Protein AF-Q32QA0-F1 (afdb_monomer_lite)

InterPro domains:
  IPR000740 GrpE nucleotide exchange factor [PF01025] (60-171)
  IPR000740 GrpE nucleotide exchange factor [PR00773] (87-103)
  IPR000740 GrpE nucleotide exchange factor [PR00773] (115-130)
  IPR000740 GrpE nucleotide exchange factor [PTHR21237] (17-170)
  IPR013805 GrpE nucleotide exchange factor, coiled-coil [G3DSA:3.90.20.20] (56-160)
  IPR013805 GrpE nucleotide exchange factor, coiled-coil [SSF58014] (64-162)

Structure (mmCIF, N/CA/C/O backbone):
data_AF-Q32QA0-F1
#
_entry.id   AF-Q32QA0-F1
#
loop_
_atom_site.group_PDB
_atom_site.id
_atom_site.type_symbol
_atom_site.label_atom_id
_atom_site.label_alt_id
_atom_site.label_comp_id
_atom_site.label_asym_id
_atom_site.label_entity_id
_atom_site.label_seq_id
_atom_site.pdbx_PDB_ins_code
_atom_site.Cartn_x
_atom_site.Cartn_y
_atom_site.Cartn_z
_atom_site.occupancy
_atom_site.B_iso_or_equiv
_atom_site.auth_seq_id
_atom_site.auth_comp_id
_atom_site.auth_asym_id
_atom_site.auth_atom_id
_atom_site.pdbx_PDB_model_num
ATOM 1 N N . MET A 1 1 ? -9.942 -45.302 -1.472 1.00 44.12 1 MET A N 1
ATOM 2 C CA . MET A 1 1 ? -9.996 -43.855 -1.763 1.00 44.12 1 MET A CA 1
ATOM 3 C C . MET A 1 1 ? -11.332 -43.365 -1.252 1.00 44.12 1 MET A C 1
ATOM 5 O O . MET A 1 1 ? -12.350 -43.678 -1.852 1.00 44.12 1 MET A O 1
ATOM 9 N N . SER A 1 2 ? -11.329 -42.754 -0.071 1.00 40.62 2 SER A N 1
ATOM 10 C CA . SER A 1 2 ? -12.530 -42.229 0.576 1.00 40.62 2 SER A CA 1
ATOM 11 C C . SER A 1 2 ? -12.966 -40.959 -0.147 1.00 40.62 2 SER A C 1
ATOM 13 O O . SER A 1 2 ? -12.152 -40.058 -0.332 1.00 40.62 2 SER A O 1
ATOM 15 N N . ALA A 1 3 ? -14.221 -40.917 -0.582 1.00 41.47 3 ALA A N 1
ATOM 16 C CA . ALA A 1 3 ? -14.860 -39.728 -1.122 1.00 41.47 3 ALA A CA 1
ATOM 17 C C . ALA A 1 3 ? -15.875 -39.236 -0.084 1.00 41.47 3 ALA A C 1
ATOM 19 O O . ALA A 1 3 ? -16.826 -39.949 0.231 1.00 41.47 3 ALA A O 1
ATOM 20 N N . GLU A 1 4 ? -15.648 -38.044 0.459 1.00 62.78 4 GLU A N 1
ATOM 21 C CA . GLU A 1 4 ? -16.633 -37.308 1.253 1.00 62.78 4 GLU A CA 1
ATOM 22 C C . GLU A 1 4 ? -17.445 -36.381 0.332 1.00 62.78 4 GLU A C 1
ATOM 24 O O . GLU A 1 4 ? -16.877 -35.800 -0.601 1.00 62.78 4 GLU A O 1
ATOM 29 N N . PRO A 1 5 ? -18.762 -36.219 0.556 1.00 52.75 5 PRO A N 1
ATOM 30 C CA . PRO A 1 5 ? -19.579 -35.301 -0.216 1.00 52.75 5 PRO A CA 1
ATOM 31 C C . PRO A 1 5 ? -19.575 -33.891 0.394 1.00 52.75 5 PRO A C 1
ATOM 33 O O . PRO A 1 5 ? -20.014 -33.657 1.511 1.00 52.75 5 PRO A O 1
ATOM 36 N N . ASN A 1 6 ? -19.087 -32.954 -0.411 1.00 40.84 6 ASN A N 1
ATOM 37 C CA . ASN A 1 6 ? -19.635 -31.627 -0.694 1.00 40.84 6 ASN A CA 1
ATOM 38 C C . ASN A 1 6 ? -20.750 -31.093 0.240 1.00 40.84 6 ASN A C 1
ATOM 40 O O . ASN A 1 6 ? -21.901 -31.530 0.170 1.00 40.84 6 ASN A O 1
ATOM 44 N N . THR A 1 7 ? -20.453 -30.061 1.037 1.00 43.31 7 THR A N 1
ATOM 45 C CA . THR A 1 7 ? -21.479 -29.139 1.559 1.00 43.31 7 THR A CA 1
ATOM 46 C C . THR A 1 7 ? -20.878 -27.755 1.829 1.00 43.31 7 THR A C 1
ATOM 48 O O . THR A 1 7 ? -20.415 -27.460 2.924 1.00 43.31 7 THR A O 1
ATOM 51 N N . SER A 1 8 ? -20.892 -26.872 0.829 1.00 42.06 8 SER A N 1
ATOM 52 C CA . SER A 1 8 ? -20.822 -25.425 1.067 1.00 42.06 8 SER A CA 1
ATOM 53 C C . SER A 1 8 ? -21.857 -24.730 0.189 1.00 42.06 8 SER A C 1
ATOM 55 O O . SER A 1 8 ? -21.570 -24.282 -0.921 1.00 42.06 8 SER A O 1
ATOM 57 N N . ALA A 1 9 ? -23.093 -24.690 0.682 1.00 41.34 9 ALA A N 1
ATOM 58 C CA . ALA A 1 9 ? -24.097 -23.776 0.171 1.00 41.34 9 ALA A CA 1
ATOM 59 C C . ALA A 1 9 ? -23.688 -22.359 0.594 1.00 41.34 9 ALA A C 1
ATOM 61 O O . ALA A 1 9 ? -23.805 -21.978 1.756 1.00 41.34 9 ALA A O 1
ATOM 62 N N . ILE A 1 10 ? -23.138 -21.621 -0.364 1.00 37.69 10 ILE A N 1
ATOM 63 C CA . ILE A 1 10 ? -22.966 -20.175 -0.305 1.00 37.69 10 ILE A CA 1
ATOM 64 C C . ILE A 1 10 ? -24.352 -19.593 -0.587 1.00 37.69 10 ILE A C 1
ATOM 66 O O . ILE A 1 10 ? -24.857 -19.731 -1.699 1.00 37.69 10 ILE A O 1
ATOM 70 N N . PHE A 1 11 ? -24.983 -19.021 0.438 1.00 39.19 11 PHE A N 1
ATOM 71 C CA . PHE A 1 11 ? -26.180 -18.204 0.279 1.00 39.19 11 PHE A CA 1
ATOM 72 C C . PHE A 1 11 ? -25.740 -16.744 0.195 1.00 39.19 11 PHE A C 1
ATOM 74 O O . PHE A 1 11 ? -25.121 -16.204 1.111 1.00 39.19 11 PHE A O 1
ATOM 81 N N . ASP A 1 12 ? -26.012 -16.180 -0.969 1.00 44.75 12 ASP A N 1
ATOM 82 C CA . ASP A 1 12 ? -25.853 -14.792 -1.361 1.00 44.75 12 ASP A CA 1
ATOM 83 C C . ASP A 1 12 ? -27.146 -14.072 -0.955 1.00 44.75 12 ASP A C 1
ATOM 85 O O . ASP A 1 12 ? -28.202 -14.471 -1.441 1.00 44.75 12 ASP A O 1
ATOM 89 N N . GLU A 1 13 ? -27.115 -13.049 -0.092 1.00 42.56 13 GLU A N 1
ATOM 90 C CA . GLU A 1 13 ? -28.159 -12.019 -0.163 1.00 42.56 13 GLU A CA 1
ATOM 91 C C . GLU A 1 13 ? -27.735 -10.657 0.398 1.00 42.56 13 GLU A C 1
ATOM 93 O O . GLU A 1 13 ? -27.292 -10.474 1.530 1.00 42.56 13 GLU A O 1
ATOM 98 N N . ASN A 1 14 ? -27.901 -9.709 -0.507 1.00 37.75 14 ASN A N 1
ATOM 99 C CA . ASN A 1 14 ? -27.748 -8.274 -0.470 1.00 37.75 14 ASN A CA 1
ATOM 100 C C . ASN A 1 14 ? -28.887 -7.624 0.343 1.00 37.75 14 ASN A C 1
ATOM 102 O O . ASN A 1 14 ? -30.032 -8.013 0.132 1.00 37.75 14 ASN A O 1
ATOM 106 N N . GLN A 1 15 ? -28.627 -6.595 1.167 1.00 38.41 15 GLN A N 1
ATOM 107 C CA . GLN A 1 15 ? -29.508 -5.413 1.223 1.00 38.41 15 GLN A CA 1
ATOM 108 C C . GLN A 1 15 ? -28.974 -4.238 2.053 1.00 38.41 15 GLN A C 1
ATOM 110 O O . GLN A 1 15 ? -28.310 -4.379 3.078 1.00 38.41 15 GLN A O 1
ATOM 115 N N . GLU A 1 16 ? -29.301 -3.064 1.524 1.00 37.88 16 GLU A N 1
ATOM 116 C CA . GLU A 1 16 ? -28.984 -1.714 1.957 1.00 37.88 16 GLU A CA 1
ATOM 117 C C . GLU A 1 16 ? -29.695 -1.272 3.251 1.00 37.88 16 GLU A C 1
ATOM 119 O O . GLU A 1 16 ? -30.744 -1.783 3.631 1.00 37.88 16 GLU A O 1
ATOM 124 N N . SER A 1 17 ? -29.175 -0.154 3.764 1.00 32.09 17 SER A N 1
ATOM 125 C CA . SER A 1 17 ? -29.924 1.001 4.277 1.00 32.09 17 SER A CA 1
ATOM 126 C C . SER A 1 17 ? -30.102 1.210 5.785 1.00 32.09 17 SER A C 1
ATOM 128 O O . SER A 1 17 ? -30.613 0.392 6.541 1.00 32.09 17 SER A O 1
ATOM 130 N N . SER A 1 18 ? -29.798 2.471 6.103 1.00 30.33 18 SER A N 1
ATOM 131 C CA . SER A 1 18 ? -30.430 3.351 7.084 1.00 30.33 18 SER A CA 1
ATOM 132 C C . SER A 1 18 ? -29.762 3.517 8.444 1.00 30.33 18 SER A C 1
ATOM 134 O O . SER A 1 18 ? -29.792 2.678 9.338 1.00 30.33 18 SER A O 1
ATOM 136 N N . SER A 1 19 ? -29.217 4.728 8.571 1.00 37.72 19 SER A N 1
ATOM 137 C CA . SER A 1 19 ? -28.960 5.467 9.796 1.00 37.72 19 SER A CA 1
ATOM 138 C C . SER A 1 19 ? -30.065 5.294 10.834 1.00 37.72 19 SER A C 1
ATOM 140 O O . SER A 1 19 ? -31.239 5.473 10.507 1.00 37.72 19 SER A O 1
ATOM 142 N N . ASN A 1 20 ? -29.686 5.138 12.100 1.00 34.59 20 ASN A N 1
ATOM 143 C CA . ASN A 1 20 ? -30.455 5.786 13.152 1.00 34.59 20 ASN A CA 1
ATOM 144 C C . ASN A 1 20 ? -29.569 6.145 14.350 1.00 34.59 20 ASN A C 1
ATOM 146 O O . ASN A 1 20 ? -29.001 5.275 15.008 1.00 34.59 20 ASN A O 1
ATOM 150 N N . SER A 1 21 ? -29.455 7.449 14.594 1.00 36.50 21 SER A N 1
ATOM 151 C CA . SER A 1 21 ? -28.961 8.036 15.841 1.00 36.50 21 SER A CA 1
ATOM 152 C C . SER A 1 21 ? -30.165 8.181 16.781 1.00 36.50 21 SER A C 1
ATOM 154 O O . SER A 1 21 ? -31.202 8.638 16.301 1.00 36.50 21 SER A O 1
ATOM 156 N N . PRO A 1 22 ? -30.096 7.854 18.081 1.00 41.78 22 PRO A N 1
ATOM 157 C CA . PRO A 1 22 ? -31.171 8.196 19.002 1.00 41.78 22 PRO A CA 1
ATOM 158 C C . PRO A 1 22 ? -30.911 9.570 19.634 1.00 41.78 22 PRO A C 1
ATOM 160 O O . PRO A 1 22 ? -29.980 9.735 20.423 1.00 41.78 22 PRO A O 1
ATOM 163 N N . GLU A 1 23 ? -31.751 10.545 19.284 1.00 33.31 23 GLU A N 1
ATOM 164 C CA . GLU A 1 23 ? -31.963 11.771 20.059 1.00 33.31 23 GLU A CA 1
ATOM 165 C C . GLU A 1 23 ? -32.785 11.467 21.321 1.00 33.31 23 GLU A C 1
ATOM 167 O O . GLU A 1 23 ? -33.816 10.794 21.272 1.00 33.31 23 GLU A O 1
ATOM 172 N N . SER A 1 24 ? -32.330 12.000 22.454 1.00 36.28 24 SER A N 1
ATOM 173 C CA . SER A 1 24 ? -33.076 12.087 23.712 1.00 36.28 24 SER A CA 1
ATOM 174 C C . SER A 1 24 ? -34.016 13.297 23.705 1.00 36.28 24 SER A C 1
ATOM 176 O O . SER A 1 24 ? -33.638 14.339 23.168 1.00 36.28 24 SER A O 1
ATOM 178 N N . PRO A 1 25 ? -35.131 13.256 24.455 1.00 38.34 25 PRO A N 1
ATOM 179 C CA . PRO A 1 25 ? -35.666 14.479 25.034 1.00 38.34 25 PRO A CA 1
ATOM 180 C C . PRO A 1 25 ? -35.807 14.372 26.556 1.00 38.34 25 PRO A C 1
ATOM 182 O O . PRO A 1 25 ? -36.563 13.567 27.096 1.00 38.34 25 PRO A O 1
ATOM 185 N N . THR A 1 26 ? -35.078 15.247 27.241 1.00 29.14 26 THR A N 1
ATOM 186 C CA . THR A 1 26 ? -35.392 15.765 28.575 1.00 29.14 26 THR A CA 1
ATOM 187 C C . THR A 1 26 ? -36.522 16.786 28.465 1.00 29.14 26 THR A C 1
ATOM 189 O O . THR A 1 26 ? -36.428 17.685 27.629 1.00 29.14 26 THR A O 1
ATOM 192 N N . ASN A 1 27 ? -37.528 16.724 29.339 1.00 37.44 27 ASN A N 1
ATOM 193 C CA . ASN A 1 27 ? -38.264 17.927 29.722 1.00 37.44 27 ASN A CA 1
ATOM 194 C C . ASN A 1 27 ? -38.868 17.785 31.127 1.00 37.44 27 ASN A C 1
ATOM 196 O O . ASN A 1 27 ? -39.734 16.943 31.358 1.00 37.44 27 ASN A O 1
ATOM 200 N N . GLU A 1 28 ? -38.390 18.623 32.042 1.00 35.75 28 GLU A N 1
ATOM 201 C CA . GLU A 1 28 ? -38.999 18.913 33.338 1.00 35.75 28 GLU A CA 1
ATOM 202 C C . GLU A 1 28 ? -40.046 20.020 33.157 1.00 35.75 28 GLU A C 1
ATOM 204 O O . GLU A 1 28 ? -39.796 21.009 32.468 1.00 35.75 28 GLU A O 1
ATOM 209 N N . SER A 1 29 ? -41.201 19.905 33.813 1.00 36.44 29 SER A N 1
ATOM 210 C CA . SER A 1 29 ? -42.025 21.072 34.137 1.00 36.44 29 SER A CA 1
ATOM 211 C C . SER A 1 29 ? -42.918 20.765 35.338 1.00 36.44 29 SER A C 1
ATOM 213 O O . SER A 1 29 ? -43.815 19.925 35.273 1.00 36.44 29 SER A O 1
ATOM 215 N N . GLU A 1 30 ? -42.619 21.435 36.449 1.00 32.66 30 GLU A N 1
ATOM 216 C CA . GLU A 1 30 ? -43.457 21.527 37.640 1.00 32.66 30 GLU A CA 1
ATOM 217 C C . GLU A 1 30 ? -44.593 22.551 37.455 1.00 32.66 30 GLU A C 1
ATOM 219 O O . GLU A 1 30 ? -44.426 23.551 36.757 1.00 32.66 30 GLU A O 1
ATOM 224 N N . ALA A 1 31 ? -45.681 22.321 38.207 1.00 34.19 31 ALA A N 1
ATOM 225 C CA . ALA A 1 31 ? -46.486 23.296 38.966 1.00 34.19 31 ALA A CA 1
ATOM 226 C C . ALA A 1 31 ? -48.021 23.271 38.731 1.00 34.19 31 ALA A C 1
ATOM 228 O O . ALA A 1 31 ? -48.534 23.736 37.721 1.00 34.19 31 ALA A O 1
ATOM 229 N N . SER A 1 32 ? -48.723 22.883 39.814 1.00 28.92 32 SER A N 1
ATOM 230 C CA . SER A 1 32 ? -49.703 23.709 40.560 1.00 28.92 32 SER A CA 1
ATOM 231 C C . SER A 1 32 ? -51.224 23.678 40.239 1.00 28.92 32 SER A C 1
ATOM 233 O O . SER A 1 32 ? -51.668 24.387 39.344 1.00 28.92 32 SER A O 1
ATOM 235 N N . VAL A 1 33 ? -51.988 23.075 41.191 1.00 31.52 33 VAL A N 1
ATOM 236 C CA . VAL A 1 33 ? -53.243 23.573 41.863 1.00 31.52 33 VAL A CA 1
ATOM 237 C C . VAL A 1 33 ? -54.563 23.497 41.035 1.00 31.52 33 VAL A C 1
ATOM 239 O O . VAL A 1 33 ? -54.536 23.788 39.853 1.00 31.52 33 VAL A O 1
ATOM 242 N N . THR A 1 34 ? -55.774 23.093 41.481 1.00 26.88 34 THR A N 1
ATOM 243 C CA . THR A 1 34 ? -56.507 22.976 42.774 1.00 26.88 34 THR A CA 1
ATOM 244 C C . THR A 1 34 ? -57.685 21.978 42.650 1.00 26.88 34 THR A C 1
ATOM 246 O O . THR A 1 34 ? -58.291 21.884 41.588 1.00 26.88 34 THR A O 1
ATOM 249 N N . ASP A 1 35 ? -58.008 21.331 43.776 1.00 31.70 35 ASP A N 1
ATOM 250 C CA . ASP A 1 35 ? -59.321 20.995 44.384 1.00 31.70 35 ASP A CA 1
ATOM 251 C C . ASP A 1 35 ? -60.629 20.962 43.549 1.00 31.70 35 ASP A C 1
ATOM 253 O O . ASP A 1 35 ? -61.075 21.986 43.040 1.00 31.70 35 ASP A O 1
ATOM 257 N N . GLU A 1 36 ? -61.322 19.812 43.560 1.00 33.25 36 GLU A N 1
ATOM 258 C CA . GLU A 1 36 ? -62.762 19.756 43.874 1.00 33.25 36 GLU A CA 1
ATOM 259 C C . GLU A 1 36 ? -63.198 18.328 44.271 1.00 33.25 36 GLU A C 1
ATOM 261 O O . GLU A 1 36 ? -62.956 17.337 43.576 1.00 33.25 36 GLU A O 1
ATOM 266 N N . ALA A 1 37 ? -63.859 18.230 45.424 1.00 32.88 37 ALA A N 1
ATOM 267 C CA . ALA A 1 37 ? -64.378 17.009 46.022 1.00 32.88 37 ALA A CA 1
ATOM 268 C C . ALA A 1 37 ? -65.628 16.454 45.311 1.00 32.88 37 ALA A C 1
ATOM 270 O O . ALA A 1 37 ? -66.563 17.189 44.989 1.00 32.88 37 ALA A O 1
ATOM 271 N N . LYS A 1 38 ? -65.733 15.120 45.222 1.00 33.06 38 LYS A N 1
ATOM 272 C CA . LYS A 1 38 ? -67.035 14.437 45.160 1.00 33.06 38 LYS A CA 1
ATOM 273 C C . LYS A 1 38 ? -66.995 13.085 45.869 1.00 33.06 38 LYS A C 1
ATOM 275 O O . LYS A 1 38 ? -66.376 12.127 45.420 1.00 33.06 38 LYS A O 1
ATOM 280 N N . THR A 1 39 ? -67.684 13.047 47.001 1.00 30.72 39 THR A N 1
ATOM 281 C CA . THR A 1 39 ? -68.037 11.878 47.804 1.00 30.72 39 THR A CA 1
ATOM 282 C C . THR A 1 39 ? -69.059 10.996 47.081 1.00 30.72 39 THR A C 1
ATOM 284 O O . THR A 1 39 ? -70.090 11.497 46.638 1.00 30.72 39 THR A O 1
ATOM 287 N N . VAL A 1 40 ? -68.825 9.676 47.043 1.00 36.56 40 VAL A N 1
ATOM 288 C CA . VAL A 1 40 ? -69.885 8.651 46.964 1.00 36.56 40 VAL A CA 1
ATOM 289 C C . VAL A 1 40 ? -69.499 7.450 47.840 1.00 36.56 40 VAL A C 1
ATOM 291 O O . VAL A 1 40 ? -68.680 6.615 47.481 1.00 36.56 40 VAL A O 1
ATOM 294 N N . THR A 1 41 ? -70.081 7.476 49.032 1.00 28.64 41 THR A N 1
ATOM 295 C CA . THR A 1 41 ? -70.681 6.414 49.851 1.00 28.64 41 THR A CA 1
ATOM 296 C C . THR A 1 41 ? -70.446 4.934 49.500 1.00 28.64 41 THR A C 1
ATOM 298 O O . THR A 1 41 ? -70.854 4.451 48.447 1.00 28.64 41 THR A O 1
ATOM 301 N N . ASP A 1 42 ? -69.894 4.235 50.499 1.00 37.25 42 ASP A N 1
ATOM 302 C CA . ASP A 1 42 ? -70.130 2.855 50.957 1.00 37.25 42 ASP A CA 1
ATOM 303 C C . ASP A 1 42 ? -70.876 1.870 50.043 1.00 37.25 42 ASP A C 1
ATOM 305 O O . ASP A 1 42 ? -72.089 1.960 49.832 1.00 37.25 42 ASP A O 1
ATOM 309 N N . LYS A 1 43 ? -70.180 0.778 49.703 1.00 31.81 43 LYS A N 1
ATOM 310 C CA . LYS A 1 43 ? -70.806 -0.543 49.632 1.00 31.81 43 LYS A CA 1
ATOM 311 C C . LYS A 1 43 ? -69.814 -1.632 50.024 1.00 31.81 43 LYS A C 1
ATOM 313 O O . LYS A 1 43 ? -68.976 -2.052 49.232 1.00 31.81 43 LYS A O 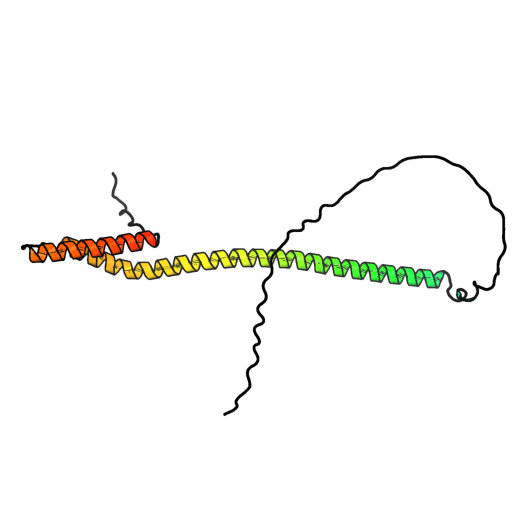1
ATOM 318 N N . ALA A 1 44 ? -69.967 -2.094 51.262 1.00 44.12 44 ALA A N 1
ATOM 319 C CA . ALA A 1 44 ? -69.421 -3.344 51.758 1.00 44.12 44 ALA A CA 1
ATOM 320 C C . ALA A 1 44 ? -69.719 -4.489 50.775 1.00 44.12 44 ALA A C 1
ATOM 322 O O . ALA A 1 44 ? -70.879 -4.784 50.476 1.00 44.12 44 ALA A O 1
ATOM 323 N N . ALA A 1 45 ? -68.659 -5.133 50.295 1.00 32.41 45 ALA A N 1
ATOM 324 C CA . ALA A 1 45 ? -68.725 -6.376 49.553 1.00 32.41 45 ALA A CA 1
ATOM 325 C C . ALA A 1 45 ? -67.595 -7.296 50.033 1.00 32.41 45 ALA A C 1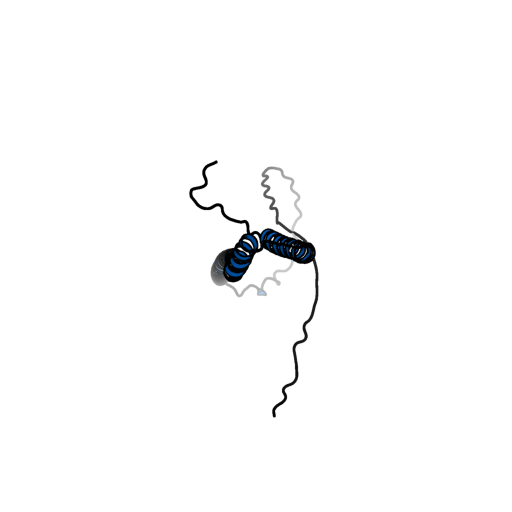
ATOM 327 O O . ALA A 1 45 ? -66.425 -7.034 49.793 1.00 32.41 45 ALA A O 1
ATOM 328 N N . SER A 1 46 ? -68.022 -8.359 50.718 1.00 34.38 46 SER A N 1
ATOM 329 C CA . SER A 1 46 ? -67.395 -9.679 50.826 1.00 34.38 46 SER A CA 1
ATOM 330 C C . SER A 1 46 ? -65.956 -9.773 51.355 1.00 34.38 46 SER A C 1
ATOM 332 O O . SER A 1 46 ? -64.977 -9.615 50.633 1.00 34.38 46 SER A O 1
ATOM 334 N N . SER A 1 47 ? -65.841 -10.164 52.627 1.00 44.12 47 SER A N 1
ATOM 335 C CA . SER A 1 47 ? -64.590 -10.484 53.322 1.00 44.12 47 SER A CA 1
ATOM 336 C C . SER A 1 47 ? -64.047 -11.891 53.013 1.00 44.12 47 SER A C 1
ATOM 338 O O . SER A 1 47 ? -63.414 -12.493 53.877 1.00 44.12 47 SER A O 1
ATOM 340 N N . GLU A 1 48 ? -64.303 -12.449 51.827 1.00 38.25 48 GLU A N 1
ATOM 341 C CA . GLU A 1 48 ? -63.920 -13.839 51.510 1.00 38.25 48 GLU A CA 1
ATOM 342 C C . GLU A 1 48 ? -62.831 -13.984 50.434 1.00 38.25 48 GLU A C 1
ATOM 344 O O . GLU A 1 48 ? -62.263 -15.063 50.297 1.00 38.25 48 GLU A O 1
ATOM 349 N N . GLU A 1 49 ? -62.417 -12.909 49.754 1.00 34.88 49 GLU A N 1
ATOM 350 C CA . GLU A 1 49 ? -61.271 -12.970 48.821 1.00 34.88 49 GLU A CA 1
ATOM 351 C C . GLU A 1 49 ? -59.907 -12.696 49.486 1.00 34.88 49 GLU A C 1
ATOM 353 O O . GLU A 1 49 ? -58.861 -12.831 48.855 1.00 34.88 49 GLU A O 1
ATOM 358 N N . PHE A 1 50 ? -59.880 -12.386 50.787 1.00 36.62 50 PHE A N 1
ATOM 359 C CA . PHE A 1 50 ? -58.643 -12.070 51.518 1.00 36.62 50 PHE A CA 1
ATOM 360 C C . PHE A 1 50 ? -57.978 -13.282 52.198 1.00 36.62 50 PHE A C 1
ATOM 362 O O . PHE A 1 50 ? -56.948 -13.138 52.853 1.00 36.62 50 PHE A O 1
ATOM 369 N N . SER A 1 51 ? -58.541 -14.489 52.066 1.00 38.12 51 SER A N 1
ATOM 370 C CA . SER A 1 51 ? -58.022 -15.675 52.769 1.00 38.12 51 SER A CA 1
ATOM 371 C C . SER A 1 51 ? -56.881 -16.393 52.038 1.00 38.12 51 SER A C 1
ATOM 373 O O . SER A 1 51 ? -56.247 -17.262 52.634 1.00 38.12 51 SER A O 1
ATOM 375 N N . PHE A 1 52 ? -56.590 -16.055 50.777 1.00 39.81 52 PHE A N 1
ATOM 376 C CA . PHE A 1 52 ? -55.506 -16.698 50.019 1.00 39.81 52 PHE A CA 1
ATOM 377 C C . PHE A 1 52 ? -54.138 -16.012 50.202 1.00 39.81 52 PHE A C 1
ATOM 379 O O . PHE A 1 52 ? -53.105 -16.618 49.947 1.00 39.81 52 PHE A O 1
ATOM 386 N N . LEU A 1 53 ? -54.110 -14.782 50.726 1.00 43.00 53 LEU A N 1
ATOM 387 C CA . LEU A 1 53 ? -52.872 -14.050 51.039 1.00 43.00 53 LEU A CA 1
ATOM 388 C C . LEU A 1 53 ? -52.374 -14.281 52.481 1.00 43.00 53 LEU A C 1
ATOM 390 O O . LEU A 1 53 ? -51.320 -13.782 52.863 1.00 43.00 53 LEU A O 1
ATOM 394 N N . GLY A 1 54 ? -53.107 -15.049 53.294 1.00 47.41 54 GLY A N 1
ATOM 395 C CA . GLY A 1 54 ? -52.896 -15.179 54.743 1.00 47.41 54 GLY A CA 1
ATOM 396 C C . GLY A 1 54 ? -51.742 -16.080 55.197 1.00 47.41 54 GLY A C 1
ATOM 397 O O . GLY A 1 54 ? -51.751 -16.521 56.343 1.00 47.41 54 GLY A O 1
ATOM 398 N N . GLY A 1 55 ? -50.783 -16.397 54.324 1.00 54.16 55 GLY A N 1
ATOM 399 C CA . GLY A 1 55 ? -49.653 -17.280 54.645 1.00 54.16 55 GLY A CA 1
ATOM 400 C C . GLY A 1 55 ? -48.287 -16.599 54.695 1.00 54.16 55 GLY A C 1
ATOM 401 O O . GLY A 1 55 ? -47.347 -17.189 55.222 1.00 54.16 55 GLY A O 1
ATOM 402 N N . MET A 1 56 ? -48.163 -15.382 54.164 1.00 57.97 56 MET A N 1
ATOM 403 C CA . MET A 1 56 ? -46.887 -14.671 54.102 1.00 57.97 56 MET A CA 1
ATOM 404 C C . MET A 1 56 ? -46.871 -13.593 55.181 1.00 57.97 56 MET A C 1
ATOM 406 O O . MET A 1 56 ? -47.686 -12.669 55.173 1.00 57.97 56 MET A O 1
ATOM 410 N N . THR A 1 57 ? -45.982 -13.738 56.160 1.00 79.56 57 THR A N 1
ATOM 411 C CA . THR A 1 57 ? -45.752 -12.687 57.151 1.00 79.56 57 THR A CA 1
ATOM 412 C C . THR A 1 57 ? -45.063 -11.507 56.466 1.00 79.56 57 THR A C 1
ATOM 414 O O . THR A 1 57 ? -44.339 -11.680 55.483 1.00 79.56 57 THR A O 1
ATOM 417 N N . ILE A 1 58 ? -45.269 -10.293 56.981 1.00 84.12 58 ILE A N 1
ATOM 418 C CA . ILE A 1 58 ? -44.605 -9.078 56.472 1.00 84.12 58 ILE A CA 1
ATOM 419 C C . ILE A 1 58 ? -43.082 -9.285 56.387 1.00 84.12 58 ILE A C 1
ATOM 421 O O . ILE A 1 58 ? -42.463 -8.868 55.413 1.00 84.12 58 ILE A O 1
ATOM 425 N N . ASP A 1 59 ? -42.511 -10.019 57.344 1.00 83.69 59 ASP A N 1
ATOM 426 C CA . ASP A 1 59 ? -41.088 -10.365 57.376 1.00 83.69 59 ASP A CA 1
ATOM 427 C C . ASP A 1 59 ? -40.658 -11.227 56.175 1.00 83.69 59 ASP A C 1
ATOM 429 O O . ASP A 1 59 ? -39.644 -10.937 55.547 1.00 83.69 59 ASP A O 1
ATOM 433 N N . THR A 1 60 ? -41.452 -12.233 55.783 1.00 87.62 60 THR A N 1
ATOM 434 C CA . THR A 1 60 ? -41.140 -13.077 54.610 1.00 87.62 60 THR A CA 1
ATOM 435 C C . THR A 1 60 ? -41.213 -12.314 53.286 1.00 87.62 60 THR A C 1
ATOM 437 O O . THR A 1 60 ? -40.388 -12.538 52.403 1.00 87.62 60 THR A O 1
ATOM 440 N N . LEU A 1 61 ? -42.148 -11.366 53.155 1.00 89.94 61 LEU A N 1
ATOM 441 C CA . LEU A 1 61 ? -42.218 -10.484 51.984 1.00 89.94 61 LEU A CA 1
ATOM 442 C C . LEU A 1 61 ? -41.028 -9.519 51.936 1.00 89.94 61 LEU A C 1
ATOM 444 O O . LEU A 1 61 ? -40.518 -9.217 50.860 1.00 89.94 61 LEU A O 1
ATOM 448 N N . GLN A 1 62 ? -40.573 -9.040 53.095 1.00 91.62 62 GLN A N 1
ATOM 449 C CA . GLN A 1 62 ? -39.426 -8.145 53.188 1.00 91.62 62 GLN A CA 1
ATOM 450 C C . GLN A 1 62 ? -38.119 -8.858 52.800 1.00 91.62 62 GLN A C 1
ATOM 452 O O . GLN A 1 62 ? -37.341 -8.307 52.022 1.00 91.62 62 GLN A O 1
ATOM 457 N N . GLU A 1 63 ? -37.913 -10.098 53.256 1.00 92.12 63 GLU A N 1
ATOM 458 C CA . GLU A 1 63 ? -36.777 -10.935 52.839 1.00 92.12 63 GLU A CA 1
ATOM 459 C C . GLU A 1 63 ? -36.789 -11.215 51.325 1.00 92.12 63 GLU A C 1
ATOM 461 O O . GLU A 1 63 ? -35.754 -11.126 50.660 1.00 92.12 63 GLU A O 1
ATOM 466 N N . GLU A 1 64 ? -37.955 -11.500 50.740 1.00 92.50 64 GLU A N 1
ATOM 467 C CA . GLU A 1 64 ? -38.080 -11.714 49.294 1.00 92.50 64 GLU A CA 1
ATOM 468 C C . GLU A 1 64 ? -37.783 -10.433 48.494 1.00 92.50 64 GLU A C 1
ATOM 470 O O . GLU A 1 64 ? -37.062 -10.461 47.497 1.00 92.50 64 GLU A O 1
ATOM 475 N N . ILE A 1 65 ? -38.245 -9.273 48.967 1.00 94.12 65 ILE A N 1
ATOM 476 C CA . ILE A 1 65 ? -37.910 -7.978 48.361 1.00 94.12 65 ILE A CA 1
ATOM 477 C C . ILE A 1 65 ? -36.401 -7.717 48.413 1.00 94.12 65 ILE A C 1
ATOM 479 O O . ILE A 1 65 ? -35.825 -7.243 47.431 1.00 94.12 65 ILE A O 1
ATOM 483 N N . ASP A 1 66 ? -35.750 -8.001 49.539 1.00 94.25 66 ASP A N 1
ATOM 484 C CA . ASP A 1 66 ? -34.324 -7.725 49.706 1.00 94.25 66 ASP A CA 1
ATOM 485 C C . ASP A 1 66 ? -33.457 -8.688 48.876 1.00 94.25 66 ASP A C 1
ATOM 487 O O . ASP A 1 66 ? -32.488 -8.254 48.246 1.00 94.25 66 ASP A O 1
ATOM 491 N N . THR A 1 67 ? -33.856 -9.959 48.755 1.00 95.19 67 THR A N 1
ATOM 492 C CA . THR A 1 67 ? -33.203 -10.914 47.839 1.00 95.19 67 THR A CA 1
ATOM 493 C C . THR A 1 67 ? -33.375 -10.522 46.370 1.00 95.19 67 THR A C 1
ATOM 495 O O . THR A 1 67 ? -32.399 -10.542 45.617 1.00 95.19 67 THR A O 1
ATOM 498 N N . LEU A 1 68 ? -34.570 -10.089 45.951 1.00 95.25 68 LEU A N 1
ATOM 499 C CA . LEU A 1 68 ? -34.812 -9.603 44.588 1.00 95.25 68 LEU A CA 1
ATOM 500 C C . LEU A 1 68 ? -34.008 -8.337 44.273 1.00 95.25 68 LEU A C 1
ATOM 502 O O . LEU A 1 68 ? -33.441 -8.227 43.185 1.00 95.25 68 LEU A O 1
ATOM 506 N N . LYS A 1 69 ? -33.901 -7.395 45.218 1.00 95.75 69 LYS A N 1
ATOM 507 C CA . LYS A 1 69 ? -33.039 -6.211 45.066 1.00 95.75 69 LYS A CA 1
ATOM 508 C C . LYS A 1 69 ? -31.576 -6.601 44.896 1.00 95.75 69 LYS A C 1
ATOM 510 O O . LYS A 1 69 ? -30.902 -6.037 44.040 1.00 95.75 69 LYS A O 1
ATOM 515 N N . GLN A 1 70 ? -31.097 -7.571 45.673 1.00 96.06 70 GLN A N 1
ATOM 516 C CA . GLN A 1 70 ? -29.724 -8.053 45.562 1.00 96.06 70 GLN A CA 1
ATOM 517 C C . GLN A 1 70 ? -29.458 -8.698 44.193 1.00 96.06 70 GLN A C 1
ATOM 519 O O . GLN A 1 70 ? -28.445 -8.398 43.566 1.00 96.06 70 GLN A O 1
ATOM 524 N N . GLN A 1 71 ? -30.382 -9.525 43.695 1.00 95.69 71 GLN A N 1
ATOM 525 C CA . GLN A 1 71 ? -30.279 -10.120 42.357 1.00 95.69 71 GLN A CA 1
ATOM 526 C C . GLN A 1 71 ? -30.320 -9.066 41.245 1.00 95.69 71 GLN A C 1
ATOM 528 O O . GLN A 1 71 ? -29.580 -9.173 40.266 1.00 95.69 71 GLN A O 1
ATOM 533 N N . LEU A 1 72 ? -31.170 -8.045 41.387 1.00 96.19 72 LEU A N 1
ATOM 534 C CA . LEU A 1 72 ? -31.271 -6.944 40.429 1.00 96.19 72 LEU A CA 1
ATOM 535 C C . LEU A 1 72 ? -29.974 -6.135 40.381 1.00 96.19 72 LEU A C 1
ATOM 537 O O . LEU A 1 72 ? -29.493 -5.818 39.294 1.00 96.19 72 LEU A O 1
ATOM 541 N N . GLU A 1 73 ? -29.389 -5.840 41.539 1.00 96.50 73 GLU A N 1
ATOM 542 C CA . GLU A 1 73 ? -28.108 -5.145 41.639 1.00 96.50 73 GLU A CA 1
ATOM 543 C C . GLU A 1 73 ? -26.981 -5.970 40.999 1.00 96.50 73 GLU A C 1
ATOM 545 O O . GLU A 1 73 ? -26.234 -5.460 40.165 1.00 96.50 73 GLU A O 1
ATOM 550 N N . GLU A 1 74 ? -26.904 -7.271 41.297 1.00 96.62 74 GLU A N 1
ATOM 551 C CA . GLU A 1 74 ? -25.908 -8.164 40.698 1.00 96.62 74 GLU A CA 1
ATOM 552 C C . GLU A 1 74 ? -26.057 -8.246 39.170 1.00 96.62 74 GLU A C 1
ATOM 554 O O . GLU A 1 74 ? -25.072 -8.124 38.437 1.00 96.62 74 GLU A O 1
ATOM 559 N N . GLN A 1 75 ? -27.285 -8.393 38.666 1.00 96.25 75 GLN A N 1
ATOM 560 C CA . GLN A 1 75 ? -27.555 -8.382 37.226 1.00 96.25 75 GLN A CA 1
ATOM 561 C C . GLN A 1 75 ? -27.200 -7.040 36.583 1.00 96.25 75 GLN A C 1
ATOM 563 O O . GLN A 1 75 ? -26.613 -7.015 35.501 1.00 96.25 75 GLN A O 1
ATOM 568 N N . THR A 1 76 ? -27.493 -5.924 37.250 1.00 96.44 76 THR A N 1
ATOM 569 C CA . THR A 1 76 ? -27.147 -4.584 36.754 1.00 96.44 76 THR A CA 1
ATOM 570 C C . THR A 1 76 ? -25.632 -4.426 36.637 1.00 96.44 76 THR A C 1
ATOM 572 O O . THR A 1 76 ? -25.132 -4.020 35.586 1.00 96.44 76 THR A O 1
ATOM 575 N N . GLN A 1 77 ? -24.882 -4.862 37.652 1.00 97.31 77 GLN A N 1
ATOM 576 C CA . GLN A 1 77 ? -23.419 -4.855 37.623 1.00 97.31 77 GLN A CA 1
ATOM 577 C C . GLN A 1 77 ? -22.850 -5.740 36.508 1.00 97.31 77 GLN A C 1
ATOM 579 O O . GLN A 1 77 ? -21.910 -5.335 35.818 1.00 97.31 77 GLN A O 1
ATOM 584 N N . GLN A 1 78 ? -23.422 -6.928 36.285 1.00 96.81 78 GLN A N 1
ATOM 585 C CA . GLN A 1 78 ? -23.013 -7.797 35.179 1.00 96.81 78 GLN A CA 1
ATOM 586 C C . GLN A 1 78 ? -23.265 -7.130 33.824 1.00 96.81 78 GLN A C 1
ATOM 588 O O . GLN A 1 78 ? -22.368 -7.094 32.978 1.00 96.81 78 GLN A O 1
ATOM 593 N N . VAL A 1 79 ? -24.453 -6.557 33.622 1.00 97.12 79 VAL A N 1
ATOM 594 C CA . VAL A 1 79 ? -24.813 -5.844 32.389 1.00 97.12 79 VAL A CA 1
ATOM 595 C C . VAL A 1 79 ? -23.846 -4.693 32.125 1.00 97.12 79 VAL A C 1
ATOM 597 O O . VAL A 1 79 ? -23.356 -4.550 31.003 1.00 97.12 79 VAL A O 1
ATOM 600 N N . ASP A 1 80 ? -23.516 -3.900 33.139 1.00 96.94 80 ASP A N 1
ATOM 601 C CA . ASP A 1 80 ? -22.601 -2.773 32.980 1.00 96.94 80 ASP A CA 1
ATOM 602 C C . ASP A 1 80 ? -21.158 -3.222 32.717 1.00 96.94 80 ASP A C 1
ATOM 604 O O . ASP A 1 80 ? -20.470 -2.635 31.873 1.00 96.94 80 ASP A O 1
ATOM 608 N N . ALA A 1 81 ? -20.712 -4.321 33.333 1.00 96.88 81 ALA A N 1
ATOM 609 C CA . ALA A 1 81 ? -19.426 -4.938 33.021 1.00 96.88 81 ALA A CA 1
ATOM 610 C C . ALA A 1 81 ? -19.358 -5.409 31.555 1.00 96.88 81 ALA A C 1
ATOM 612 O O . ALA A 1 81 ? -18.367 -5.147 30.862 1.00 96.88 81 ALA A O 1
ATOM 613 N N . TYR A 1 82 ? -20.420 -6.046 31.047 1.00 97.44 82 TYR A N 1
ATOM 614 C CA . TYR A 1 82 ? -20.500 -6.466 29.647 1.00 97.44 82 TYR A CA 1
ATOM 615 C C . TYR A 1 82 ? -20.559 -5.282 28.685 1.00 97.44 82 TYR A C 1
ATOM 617 O O . TYR A 1 82 ? -19.839 -5.291 27.686 1.00 97.44 82 TYR A O 1
ATOM 625 N N . LYS A 1 83 ? -21.341 -4.239 28.988 1.00 97.44 83 LYS A N 1
ATOM 626 C CA . LYS A 1 83 ? -21.385 -3.006 28.185 1.00 97.44 83 LYS A CA 1
ATOM 627 C C . LYS A 1 83 ? -20.010 -2.359 28.095 1.00 97.44 83 LYS A C 1
ATOM 629 O O . LYS A 1 83 ? -19.564 -2.020 27.001 1.00 97.44 83 LYS A O 1
ATOM 634 N N . LYS A 1 84 ? -19.304 -2.240 29.223 1.00 97.38 84 LYS A N 1
ATOM 635 C CA . LYS A 1 84 ? -17.945 -1.690 29.250 1.00 97.38 84 LYS A CA 1
ATOM 636 C C . LYS A 1 84 ? -17.004 -2.511 28.371 1.00 97.38 84 LYS A C 1
ATOM 638 O O . LYS A 1 84 ? -16.303 -1.945 27.536 1.00 97.38 84 LYS A O 1
ATOM 643 N N . ARG A 1 85 ? -17.034 -3.840 28.505 1.00 97.38 85 ARG A N 1
ATOM 644 C CA . ARG A 1 85 ? -16.224 -4.745 27.678 1.00 97.38 85 ARG A CA 1
ATOM 645 C C . ARG A 1 85 ? -16.566 -4.625 26.195 1.00 97.38 85 ARG A C 1
ATOM 647 O O . ARG A 1 85 ? -15.658 -4.621 25.372 1.00 97.38 85 ARG A O 1
ATOM 654 N N . TYR A 1 86 ? -17.847 -4.505 25.859 1.00 97.94 86 TYR A N 1
ATOM 655 C CA . TYR A 1 86 ? -18.308 -4.329 24.486 1.00 97.94 86 TYR A CA 1
ATOM 656 C C . TYR A 1 86 ? -17.798 -3.019 23.878 1.00 97.94 86 TYR A C 1
ATOM 658 O O . TYR A 1 86 ? -17.255 -3.037 22.778 1.00 97.94 86 TYR A O 1
ATOM 666 N N . ILE A 1 87 ? -17.895 -1.901 24.605 1.00 97.25 87 ILE A N 1
ATOM 667 C CA . ILE A 1 87 ? -17.384 -0.598 24.150 1.00 97.25 87 ILE A CA 1
ATOM 668 C C . ILE A 1 87 ? -15.872 -0.667 23.909 1.00 97.25 87 ILE A C 1
ATOM 670 O O . ILE A 1 87 ? -15.390 -0.208 22.874 1.00 97.25 87 ILE A O 1
ATOM 674 N N . THR A 1 88 ? -15.120 -1.274 24.832 1.00 97.44 88 THR A N 1
ATOM 675 C CA . THR A 1 88 ? -13.674 -1.460 24.663 1.00 97.44 88 THR A CA 1
ATOM 676 C C . THR A 1 88 ? -13.359 -2.337 23.453 1.00 97.44 88 THR A C 1
ATOM 678 O O . THR A 1 88 ? -12.540 -1.945 22.628 1.00 97.44 88 THR A O 1
ATOM 681 N N . LEU A 1 89 ? -14.044 -3.471 23.290 1.00 98.00 89 LEU A N 1
ATOM 682 C CA . LEU A 1 89 ? -13.834 -4.371 22.155 1.00 98.00 89 LEU A CA 1
ATOM 683 C C . LEU A 1 89 ? -14.171 -3.697 20.817 1.00 98.00 89 LEU A C 1
ATOM 685 O O . LEU A 1 89 ? -13.446 -3.865 19.839 1.00 98.00 89 LEU A O 1
ATOM 689 N N . ALA A 1 90 ? -15.244 -2.905 20.772 1.00 97.19 90 ALA A N 1
ATOM 690 C CA . ALA A 1 90 ? -15.611 -2.131 19.593 1.00 97.19 90 ALA A CA 1
ATOM 691 C C . ALA A 1 90 ? -14.513 -1.117 19.226 1.00 97.19 90 ALA A C 1
ATOM 693 O O . ALA A 1 90 ? -14.143 -1.004 18.056 1.00 97.19 90 ALA A O 1
ATOM 694 N N . ALA A 1 91 ? -13.938 -0.434 20.221 1.00 97.81 91 ALA A N 1
ATOM 695 C CA . ALA A 1 91 ? -12.824 0.489 20.016 1.00 97.81 91 ALA A CA 1
ATOM 696 C C . ALA A 1 91 ? -11.539 -0.232 19.562 1.00 97.81 91 ALA A C 1
ATOM 698 O O . ALA A 1 91 ? -10.853 0.232 18.650 1.00 97.81 91 ALA A O 1
ATOM 699 N N . GLU A 1 92 ? -11.214 -1.383 20.154 1.00 97.81 92 GLU A N 1
ATOM 700 C CA . GLU A 1 92 ? -10.082 -2.218 19.733 1.00 97.81 92 GLU A CA 1
ATOM 701 C C . GLU A 1 92 ? -10.239 -2.699 18.290 1.00 97.81 92 GLU A C 1
ATOM 703 O O . GLU A 1 92 ? -9.273 -2.684 17.525 1.00 97.81 92 GLU A O 1
ATOM 708 N N . PHE A 1 93 ? -11.455 -3.070 17.892 1.00 98.12 93 PHE A N 1
ATOM 709 C CA . PHE A 1 93 ? -11.744 -3.510 16.535 1.00 98.12 93 PHE A CA 1
ATOM 710 C C . PHE A 1 93 ? -11.619 -2.376 15.510 1.00 98.12 93 PHE A C 1
ATOM 712 O O . PHE A 1 93 ? -11.038 -2.580 14.442 1.00 98.12 93 PHE A O 1
ATOM 719 N N . ASP A 1 94 ? -12.101 -1.172 15.827 1.00 97.94 94 ASP A N 1
ATOM 720 C CA . ASP A 1 94 ? -11.907 0.001 14.965 1.00 97.94 94 ASP A CA 1
ATOM 721 C C . ASP A 1 94 ? -10.413 0.343 14.813 1.00 97.94 94 ASP A C 1
ATOM 723 O O . ASP A 1 94 ? -9.909 0.526 13.700 1.00 97.94 94 ASP A O 1
ATOM 727 N N . ASN A 1 95 ? -9.661 0.312 15.918 1.00 98.00 95 ASN A N 1
ATOM 728 C CA . ASN A 1 95 ? -8.208 0.487 15.897 1.00 98.00 95 ASN A CA 1
ATOM 729 C C . ASN A 1 95 ? -7.509 -0.586 15.053 1.00 98.00 95 ASN A C 1
ATOM 731 O O . ASN A 1 95 ? -6.618 -0.268 14.263 1.00 98.00 95 ASN A O 1
ATOM 735 N N . PHE A 1 96 ? -7.926 -1.847 15.179 1.00 98.12 96 PHE A N 1
ATOM 736 C CA . PHE A 1 96 ? -7.414 -2.943 14.366 1.00 98.12 96 PHE A CA 1
ATOM 737 C C . PHE A 1 96 ? -7.685 -2.706 12.877 1.00 98.12 96 PHE A C 1
ATOM 739 O O . PHE A 1 96 ? -6.745 -2.765 12.090 1.00 98.12 96 PHE A O 1
ATOM 746 N N . ARG A 1 97 ? -8.918 -2.352 12.478 1.00 98.19 97 ARG A N 1
ATOM 747 C CA . ARG A 1 97 ? -9.245 -2.063 11.068 1.00 98.19 97 ARG A CA 1
ATOM 748 C C . ARG A 1 97 ? -8.393 -0.931 10.506 1.00 98.19 97 ARG A C 1
ATOM 750 O O . ARG A 1 97 ? -7.846 -1.079 9.414 1.00 98.19 97 ARG A O 1
ATOM 757 N N . LYS A 1 98 ? -8.250 0.171 11.249 1.00 97.75 98 LYS A N 1
ATOM 758 C CA . LYS A 1 98 ? -7.412 1.315 10.851 1.00 97.75 98 LYS A CA 1
ATOM 759 C C . LYS A 1 98 ? -5.952 0.907 10.684 1.00 97.75 98 LYS A C 1
ATOM 761 O O . LYS A 1 98 ? -5.335 1.239 9.673 1.00 97.75 98 LYS A O 1
ATOM 766 N N . ARG A 1 99 ? -5.410 0.147 11.641 1.00 98.00 99 ARG A N 1
ATOM 767 C CA . ARG A 1 99 ? -4.035 -0.357 11.576 1.00 98.00 99 ARG A CA 1
ATOM 768 C C . ARG A 1 99 ? -3.838 -1.290 10.384 1.00 98.00 99 ARG A C 1
ATOM 770 O O . ARG A 1 99 ? -2.912 -1.083 9.614 1.00 98.00 99 ARG A O 1
ATOM 777 N N . THR A 1 100 ? -4.725 -2.260 10.187 1.00 98.12 100 THR A N 1
ATOM 778 C CA . THR A 1 100 ? -4.634 -3.218 9.078 1.00 98.12 100 THR A CA 1
ATOM 779 C C . THR A 1 100 ? -4.749 -2.537 7.716 1.00 98.12 100 THR A C 1
ATOM 781 O O . THR A 1 100 ? -4.037 -2.913 6.788 1.00 98.12 100 THR A O 1
ATOM 784 N N . ALA A 1 101 ? -5.604 -1.520 7.575 1.00 97.44 101 ALA A N 1
ATOM 785 C CA . ALA A 1 101 ? -5.687 -0.739 6.342 1.00 97.44 101 ALA A CA 1
ATOM 786 C C . ALA A 1 101 ? -4.354 -0.039 6.032 1.00 97.44 101 ALA A C 1
ATOM 788 O O . ALA A 1 101 ? -3.853 -0.143 4.913 1.00 97.44 101 ALA A O 1
ATOM 789 N N . LYS A 1 102 ? -3.748 0.592 7.044 1.00 97.69 102 LYS A N 1
ATOM 790 C CA . LYS A 1 102 ? -2.447 1.255 6.920 1.00 97.69 102 LYS A CA 1
ATOM 791 C C . LYS A 1 102 ? -1.319 0.268 6.602 1.00 97.69 102 LYS A C 1
ATOM 793 O O . LYS A 1 102 ? -0.558 0.492 5.670 1.00 97.69 102 LYS A O 1
ATOM 798 N N . GLU A 1 103 ? -1.243 -0.854 7.316 1.00 97.38 103 GLU A N 1
ATOM 799 C CA . GLU A 1 103 ? -0.247 -1.906 7.064 1.00 97.38 103 GLU A CA 1
ATOM 800 C C . GLU A 1 103 ? -0.361 -2.470 5.640 1.00 97.38 103 GLU A C 1
ATOM 802 O O . GLU A 1 103 ? 0.651 -2.747 4.997 1.00 97.38 103 GLU A O 1
ATOM 807 N N . LYS A 1 104 ? -1.585 -2.608 5.114 1.00 97.12 104 LYS A N 1
ATOM 808 C CA . LYS A 1 104 ? -1.820 -3.051 3.734 1.00 97.12 104 LYS A CA 1
ATOM 809 C C . LYS A 1 104 ? -1.298 -2.038 2.711 1.00 97.12 104 LYS A C 1
ATOM 811 O O . LYS A 1 104 ? -0.654 -2.445 1.746 1.00 97.12 104 LYS A O 1
ATOM 816 N N . GLU A 1 105 ? -1.553 -0.749 2.916 1.00 96.06 105 GLU A N 1
ATOM 817 C CA . GLU A 1 105 ? -1.057 0.328 2.046 1.00 96.06 105 GLU A CA 1
ATOM 818 C C . GLU A 1 105 ? 0.479 0.419 2.068 1.00 96.06 105 GLU A C 1
ATOM 820 O O . GLU A 1 105 ? 1.134 0.512 1.023 1.00 96.06 105 GLU A O 1
ATOM 825 N N . GLU A 1 106 ? 1.076 0.321 3.257 1.00 96.38 106 GLU A N 1
ATOM 826 C CA . GLU A 1 106 ? 2.529 0.291 3.432 1.00 96.38 106 GLU A CA 1
ATOM 827 C C . GLU A 1 106 ? 3.149 -0.932 2.747 1.00 96.38 106 GLU A C 1
ATOM 829 O O . GLU A 1 106 ? 4.167 -0.817 2.058 1.00 96.38 106 GLU A O 1
ATOM 834 N N . LEU A 1 107 ? 2.521 -2.104 2.884 1.00 96.56 107 LEU A N 1
ATOM 835 C CA . LEU A 1 107 ? 2.965 -3.329 2.228 1.00 96.56 107 LEU A CA 1
ATOM 836 C C . LEU A 1 107 ? 2.890 -3.208 0.703 1.00 96.56 107 LEU A C 1
ATOM 838 O O . LEU A 1 107 ? 3.841 -3.581 0.017 1.00 96.56 107 LEU A O 1
ATOM 842 N N . GLU A 1 108 ? 1.798 -2.658 0.171 1.00 93.88 108 GLU A N 1
ATOM 843 C CA . GLU A 1 108 ? 1.643 -2.410 -1.262 1.00 93.88 108 GLU A CA 1
ATOM 844 C C . GLU A 1 108 ? 2.750 -1.485 -1.784 1.00 93.88 108 GLU A C 1
ATOM 846 O O . GLU A 1 108 ? 3.405 -1.796 -2.782 1.00 93.88 108 GLU A O 1
ATOM 851 N N . THR A 1 109 ? 3.023 -0.390 -1.073 1.00 92.12 109 THR A N 1
ATOM 852 C CA . THR A 1 109 ? 4.090 0.558 -1.422 1.00 92.12 109 THR A CA 1
ATOM 853 C C . THR A 1 109 ? 5.468 -0.101 -1.372 1.00 92.12 109 THR A C 1
ATOM 855 O O . THR A 1 109 ? 6.278 0.072 -2.284 1.00 92.12 109 THR A O 1
ATOM 858 N N . LYS A 1 110 ? 5.732 -0.924 -0.351 1.00 94.25 110 LYS A N 1
ATOM 859 C CA . LYS A 1 110 ? 6.996 -1.656 -0.197 1.00 94.25 110 LYS A CA 1
ATOM 860 C C . LYS A 1 110 ? 7.215 -2.671 -1.317 1.00 94.25 110 LYS A C 1
ATOM 862 O O . LYS A 1 110 ? 8.326 -2.772 -1.839 1.00 94.25 110 LYS A O 1
ATOM 867 N N . ILE A 1 111 ? 6.173 -3.412 -1.697 1.00 93.88 111 ILE A N 1
ATOM 868 C CA . ILE A 1 111 ? 6.235 -4.373 -2.804 1.00 93.88 111 ILE A CA 1
ATOM 869 C C . ILE A 1 111 ? 6.487 -3.632 -4.118 1.00 93.88 111 ILE A C 1
ATOM 871 O O . ILE A 1 111 ? 7.425 -3.990 -4.828 1.00 93.88 111 ILE A O 1
ATOM 875 N N . LYS A 1 112 ? 5.731 -2.559 -4.401 1.00 91.38 112 LYS A N 1
ATOM 876 C CA . LYS A 1 112 ? 5.955 -1.705 -5.578 1.00 91.38 112 LYS A CA 1
ATOM 877 C C . LYS A 1 112 ? 7.397 -1.206 -5.630 1.00 91.38 112 LYS A C 1
ATOM 879 O O . LYS A 1 112 ? 8.058 -1.389 -6.647 1.00 91.38 112 LYS A O 1
ATOM 884 N N . GLY A 1 113 ? 7.906 -0.646 -4.531 1.00 91.31 113 GLY A N 1
ATOM 885 C CA . GLY A 1 113 ? 9.280 -0.151 -4.436 1.00 91.31 113 GLY A CA 1
ATOM 886 C C . GLY A 1 113 ? 10.323 -1.232 -4.725 1.00 91.31 113 GLY A C 1
ATOM 887 O O . GLY A 1 113 ? 11.226 -1.007 -5.526 1.00 91.31 113 GLY A O 1
ATOM 888 N N . LYS A 1 114 ? 10.166 -2.432 -4.148 1.00 92.69 114 LYS A N 1
ATOM 889 C CA . LYS A 1 114 ? 11.075 -3.561 -4.398 1.00 92.69 114 LYS A CA 1
ATOM 890 C C . LYS A 1 114 ? 11.059 -3.996 -5.866 1.00 92.69 114 LYS A C 1
ATOM 892 O O . LYS A 1 114 ? 12.117 -4.176 -6.453 1.00 92.69 114 LYS A O 1
ATOM 897 N N . THR A 1 115 ? 9.880 -4.148 -6.468 1.00 91.06 115 THR A N 1
ATOM 898 C CA . THR A 1 115 ? 9.761 -4.545 -7.879 1.00 91.06 115 THR A CA 1
ATOM 899 C C . THR A 1 115 ? 10.336 -3.486 -8.817 1.00 91.06 115 THR A C 1
ATOM 901 O O . THR A 1 115 ? 11.022 -3.819 -9.778 1.00 91.06 115 THR A O 1
ATOM 904 N N . LEU A 1 116 ? 10.089 -2.206 -8.533 1.00 91.31 116 LEU A N 1
ATOM 905 C CA . LEU A 1 116 ? 10.612 -1.098 -9.330 1.00 91.31 116 LEU A CA 1
ATOM 906 C C . LEU A 1 116 ? 12.137 -0.991 -9.244 1.00 91.31 116 LEU A C 1
ATOM 908 O O . LEU A 1 116 ? 12.765 -0.668 -10.246 1.00 91.31 116 LEU A O 1
ATOM 912 N N . MET A 1 117 ? 12.732 -1.310 -8.092 1.00 91.06 117 MET A N 1
ATOM 913 C CA . MET A 1 117 ? 14.185 -1.300 -7.906 1.00 91.06 117 MET A CA 1
ATOM 914 C C . MET A 1 117 ? 14.902 -2.274 -8.855 1.00 91.06 117 MET A C 1
ATOM 916 O O . MET A 1 117 ? 15.928 -1.918 -9.424 1.00 91.06 117 MET A O 1
ATOM 920 N N . GLU A 1 118 ? 14.325 -3.451 -9.109 1.00 90.25 118 GLU A N 1
ATOM 921 C CA . GLU A 1 118 ? 14.852 -4.411 -10.095 1.00 90.25 118 GLU A CA 1
ATOM 922 C C . GLU A 1 118 ? 14.727 -3.892 -11.542 1.00 90.25 118 GLU A C 1
ATOM 924 O O . GLU A 1 118 ? 15.568 -4.173 -12.396 1.00 90.25 118 GLU A O 1
ATOM 929 N N . ILE A 1 119 ? 13.690 -3.096 -11.832 1.00 90.44 119 ILE A N 1
ATOM 930 C CA . ILE A 1 119 ? 13.470 -2.497 -13.159 1.00 90.44 119 ILE A CA 1
ATOM 931 C C . ILE A 1 119 ? 14.443 -1.336 -13.421 1.00 90.44 119 ILE A C 1
ATOM 933 O O . ILE A 1 119 ? 14.773 -1.084 -14.581 1.00 90.44 119 ILE A O 1
ATOM 937 N N . LEU A 1 120 ? 14.947 -0.651 -12.386 1.00 89.88 120 LEU A N 1
ATOM 938 C CA . LEU A 1 120 ? 15.882 0.471 -12.555 1.00 89.88 120 LEU A CA 1
ATOM 939 C C . LEU A 1 120 ? 17.137 0.073 -13.339 1.00 89.88 120 LEU A C 1
ATOM 941 O O . LEU A 1 120 ? 17.524 0.798 -14.246 1.00 89.88 120 LEU A O 1
ATOM 945 N N . GLY A 1 121 ? 17.696 -1.118 -13.107 1.00 89.81 121 GLY A N 1
ATOM 946 C CA . GLY A 1 121 ? 18.848 -1.591 -13.884 1.00 89.81 121 GLY A CA 1
ATOM 947 C C . GLY A 1 121 ? 18.553 -1.732 -15.386 1.00 89.81 121 GLY A C 1
ATOM 948 O O . GLY A 1 121 ? 19.431 -1.532 -16.226 1.00 89.81 121 GLY A O 1
ATOM 949 N N . VAL A 1 122 ? 17.302 -2.027 -15.758 1.00 90.88 122 VAL A N 1
ATOM 950 C CA . VAL A 1 122 ? 16.866 -2.021 -17.162 1.00 90.88 122 VAL A CA 1
ATOM 951 C C . VAL A 1 122 ? 16.821 -0.590 -17.689 1.00 90.88 122 VAL A C 1
ATOM 953 O O . VAL A 1 122 ? 17.345 -0.337 -18.770 1.00 90.88 122 VAL A O 1
ATOM 956 N N . VAL A 1 123 ? 16.251 0.348 -16.928 1.00 91.44 123 VAL A N 1
ATOM 957 C CA . VAL A 1 123 ? 16.215 1.776 -17.290 1.00 91.44 123 VAL A CA 1
ATOM 958 C C . VAL A 1 123 ? 17.632 2.318 -17.502 1.00 91.44 123 VAL A C 1
ATOM 960 O O . VAL A 1 123 ? 17.885 2.930 -18.537 1.00 91.44 123 VAL A O 1
ATOM 963 N N . ASP A 1 124 ? 18.572 1.999 -16.614 1.00 90.56 124 ASP A N 1
ATOM 964 C CA . ASP A 1 124 ? 19.981 2.394 -16.728 1.00 90.56 124 ASP A CA 1
ATOM 965 C C . ASP A 1 124 ? 20.628 1.847 -18.010 1.00 90.56 124 ASP A C 1
ATOM 967 O O . ASP A 1 124 ? 21.386 2.545 -18.692 1.00 90.56 124 ASP A O 1
ATOM 971 N N . ASN A 1 125 ? 20.305 0.607 -18.393 1.00 91.38 125 ASN A N 1
ATOM 972 C CA . ASN A 1 125 ? 20.768 0.022 -19.653 1.00 91.38 125 ASN A CA 1
ATOM 973 C C . ASN A 1 125 ? 20.196 0.757 -20.870 1.00 91.38 125 ASN A C 1
ATOM 975 O O . ASN A 1 125 ? 20.925 0.973 -21.842 1.00 91.38 125 ASN A O 1
ATOM 979 N N . PHE A 1 126 ? 18.928 1.179 -20.821 1.00 92.38 126 PHE A N 1
ATOM 980 C CA . PHE A 1 126 ? 18.360 2.048 -21.850 1.00 92.38 126 PHE A CA 1
ATOM 981 C C . PHE A 1 126 ? 19.082 3.411 -21.878 1.00 92.38 126 PHE A C 1
ATOM 983 O O . PHE A 1 126 ? 19.477 3.904 -22.937 1.00 92.38 126 PHE A O 1
ATOM 990 N N . GLU A 1 127 ? 19.338 4.048 -20.742 1.00 89.88 127 GLU A N 1
ATOM 991 C CA . GLU A 1 127 ? 20.068 5.319 -20.743 1.00 89.88 127 GLU A CA 1
ATOM 992 C C . GLU A 1 127 ? 21.484 5.166 -21.320 1.00 89.88 127 GLU A C 1
ATOM 994 O O . GLU A 1 127 ? 21.888 5.939 -22.196 1.00 89.88 127 GLU A O 1
ATOM 999 N N . ARG A 1 128 ? 22.198 4.100 -20.936 1.00 90.62 128 ARG A N 1
ATOM 1000 C CA . ARG A 1 128 ? 23.511 3.751 -21.491 1.00 90.62 128 ARG A CA 1
ATOM 1001 C C . ARG A 1 128 ? 23.443 3.529 -23.000 1.00 90.62 128 ARG A C 1
ATOM 1003 O O . ARG A 1 128 ? 24.198 4.168 -23.734 1.00 90.62 128 ARG A O 1
ATOM 1010 N N . ALA A 1 129 ? 22.534 2.682 -23.482 1.00 89.06 129 ALA A N 1
ATOM 1011 C CA . ALA A 1 129 ? 22.375 2.415 -24.910 1.00 89.06 129 ALA A CA 1
ATOM 1012 C C . ALA A 1 129 ? 22.055 3.700 -25.688 1.00 89.06 129 ALA A C 1
ATOM 1014 O O . ALA A 1 129 ? 22.648 3.949 -26.737 1.00 89.06 129 ALA A O 1
ATOM 1015 N N . ARG A 1 130 ? 21.215 4.584 -25.133 1.00 86.88 130 ARG A N 1
ATOM 1016 C CA . ARG A 1 130 ? 20.881 5.879 -25.742 1.00 86.88 130 ARG A CA 1
ATOM 1017 C C . ARG A 1 130 ? 22.115 6.745 -26.000 1.00 86.88 130 ARG A C 1
ATOM 1019 O O . ARG A 1 130 ? 22.167 7.426 -27.015 1.00 86.88 130 ARG A O 1
ATOM 1026 N N . THR A 1 131 ? 23.096 6.733 -25.097 1.00 86.81 131 THR A N 1
ATOM 1027 C CA . THR A 1 131 ? 24.343 7.507 -25.263 1.00 86.81 131 THR A CA 1
ATOM 1028 C C . THR A 1 131 ? 25.327 6.887 -26.257 1.00 86.81 131 THR A C 1
ATOM 1030 O O . THR A 1 131 ? 26.205 7.581 -26.770 1.00 86.81 131 THR A O 1
ATOM 1033 N N . GLN A 1 132 ? 25.190 5.590 -26.537 1.00 88.25 132 GLN A N 1
ATOM 1034 C CA . GLN A 1 132 ? 26.100 4.837 -27.401 1.00 88.25 132 GLN A CA 1
ATOM 1035 C C . GLN A 1 132 ? 25.597 4.723 -28.843 1.00 88.25 132 GLN A C 1
ATOM 1037 O O . GLN A 1 132 ? 26.414 4.642 -29.760 1.00 88.25 132 GLN A O 1
ATOM 1042 N N . ILE A 1 133 ? 24.278 4.739 -29.060 1.00 86.50 133 ILE A N 1
ATOM 1043 C CA . ILE A 1 133 ? 23.686 4.664 -30.398 1.00 86.50 133 ILE A CA 1
ATOM 1044 C C . ILE A 1 133 ? 24.018 5.943 -31.177 1.00 86.50 133 ILE A C 1
ATOM 1046 O O 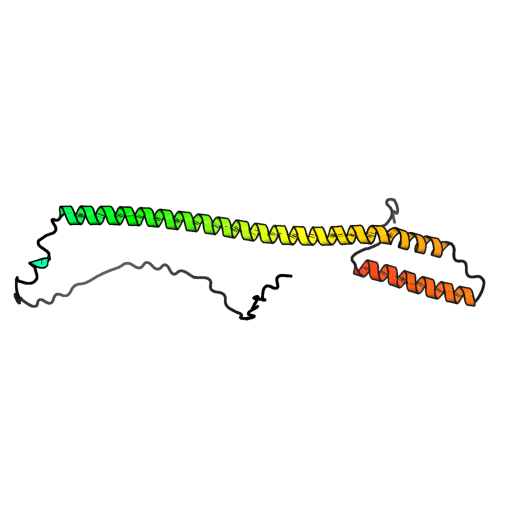. ILE A 1 133 ? 23.553 7.035 -30.852 1.00 86.50 133 ILE A O 1
ATOM 1050 N N . LYS A 1 134 ? 24.813 5.791 -32.239 1.00 87.81 134 LYS A N 1
ATOM 1051 C CA . LYS A 1 134 ? 25.153 6.847 -33.199 1.00 87.81 134 LYS A CA 1
ATOM 1052 C C . LYS A 1 134 ? 24.739 6.376 -34.595 1.00 87.81 134 LYS A C 1
ATOM 1054 O O . LYS A 1 134 ? 25.514 5.655 -35.217 1.00 87.81 134 LYS A O 1
ATOM 1059 N N . PRO A 1 135 ? 23.524 6.714 -35.062 1.00 86.81 135 PRO A N 1
ATOM 1060 C CA . PRO A 1 135 ? 23.052 6.260 -36.364 1.00 86.81 135 PRO A CA 1
ATOM 1061 C C . PRO A 1 135 ? 23.871 6.918 -37.483 1.00 86.81 135 PRO A C 1
ATOM 1063 O O . PRO A 1 135 ? 24.022 8.139 -37.506 1.00 86.81 135 PRO A O 1
ATOM 1066 N N . ALA A 1 136 ? 24.398 6.108 -38.398 1.00 89.19 136 ALA A N 1
ATOM 1067 C CA . ALA A 1 136 ? 25.228 6.534 -39.523 1.00 89.19 136 ALA A CA 1
ATOM 1068 C C . ALA A 1 136 ? 24.475 6.526 -40.866 1.00 89.19 136 ALA A C 1
ATOM 1070 O O . ALA A 1 136 ? 24.911 7.167 -41.820 1.00 89.19 136 ALA A O 1
ATOM 1071 N N . ASN A 1 137 ? 23.344 5.820 -40.951 1.00 94.50 137 ASN A N 1
ATOM 1072 C CA . ASN A 1 137 ? 22.506 5.737 -42.149 1.00 94.50 137 ASN A CA 1
ATOM 1073 C C . ASN A 1 137 ? 21.005 5.876 -41.821 1.00 94.50 137 ASN A C 1
ATOM 1075 O O . ASN A 1 137 ? 20.592 5.850 -40.660 1.00 94.50 137 ASN A O 1
ATOM 1079 N N . ASP A 1 138 ? 20.179 6.023 -42.860 1.00 88.88 138 ASP A N 1
ATOM 1080 C CA . ASP A 1 138 ? 18.731 6.245 -42.722 1.00 88.88 138 ASP A CA 1
ATOM 1081 C C . ASP A 1 138 ? 17.993 5.045 -42.094 1.00 88.88 138 ASP A C 1
ATOM 1083 O O . ASP A 1 138 ? 17.035 5.220 -41.337 1.00 88.88 138 ASP A O 1
ATOM 1087 N N . GLY A 1 139 ? 18.472 3.819 -42.337 1.00 89.44 139 GLY A N 1
ATOM 1088 C CA . GLY A 1 139 ? 17.935 2.609 -41.708 1.00 89.44 139 GLY A CA 1
ATOM 1089 C C . GLY A 1 139 ? 18.166 2.590 -40.193 1.00 89.44 139 GLY A C 1
ATOM 1090 O O . GLY A 1 139 ? 17.238 2.373 -39.413 1.00 89.44 139 GLY A O 1
ATOM 1091 N N . GLU A 1 140 ? 19.384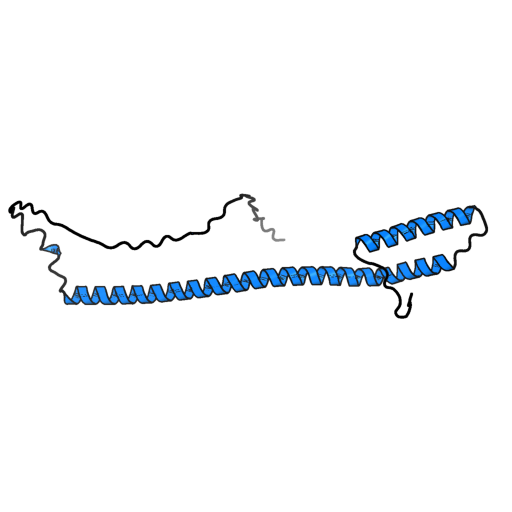 2.907 -39.760 1.00 90.88 140 GLU A N 1
ATOM 1092 C CA . GLU A 1 140 ? 19.764 3.060 -38.353 1.00 90.88 140 GLU A CA 1
ATOM 1093 C C . GLU A 1 140 ? 19.037 4.234 -37.688 1.00 90.88 140 GLU A C 1
ATOM 1095 O O . GLU A 1 140 ? 18.668 4.146 -36.517 1.00 90.88 140 GLU A O 1
ATOM 1100 N N . MET A 1 141 ? 18.755 5.309 -38.432 1.00 90.81 141 MET A N 1
ATOM 1101 C CA . MET A 1 141 ? 17.927 6.424 -37.962 1.00 90.81 141 MET A CA 1
ATOM 1102 C C . MET A 1 141 ? 16.502 5.962 -37.621 1.00 90.81 141 MET A C 1
ATOM 1104 O O . MET A 1 141 ? 15.930 6.386 -36.613 1.00 90.81 141 MET A O 1
ATOM 1108 N N . GLY A 1 142 ? 15.929 5.073 -38.439 1.00 91.50 142 GLY A N 1
ATOM 1109 C CA . GLY A 1 142 ? 14.632 4.443 -38.184 1.00 91.50 142 GLY A CA 1
ATOM 1110 C C . GLY A 1 142 ? 14.627 3.612 -36.897 1.00 91.50 142 GLY A C 1
ATOM 1111 O O . GLY A 1 142 ? 13.724 3.760 -36.071 1.00 91.50 142 GLY A O 1
ATOM 1112 N N . ILE A 1 143 ? 15.673 2.810 -36.680 1.00 90.25 143 ILE A N 1
ATOM 1113 C CA . ILE A 1 143 ? 15.858 2.012 -35.456 1.00 90.25 143 ILE A CA 1
ATOM 1114 C C . ILE A 1 143 ? 16.057 2.919 -34.232 1.00 90.25 143 ILE A C 1
ATOM 1116 O O . ILE A 1 143 ? 15.480 2.683 -33.172 1.00 90.25 143 ILE A O 1
ATOM 1120 N N . HIS A 1 144 ? 16.822 4.003 -34.362 1.00 91.00 144 HIS A N 1
ATOM 1121 C CA . HIS A 1 144 ? 17.000 4.960 -33.274 1.00 91.00 144 HIS A CA 1
ATOM 1122 C C . HIS A 1 144 ? 15.672 5.642 -32.892 1.00 91.00 144 HIS A C 1
ATOM 1124 O O . HIS A 1 144 ? 15.389 5.826 -31.709 1.00 91.00 144 HIS A O 1
ATOM 1130 N N . LYS A 1 145 ? 14.804 5.966 -33.861 1.00 91.56 145 LYS A N 1
ATOM 1131 C CA . LYS A 1 145 ? 13.464 6.512 -33.577 1.00 91.56 145 LYS A CA 1
ATOM 1132 C C . LYS A 1 145 ? 12.565 5.514 -32.846 1.00 91.56 145 LYS A C 1
ATOM 1134 O O . LYS A 1 145 ? 11.903 5.906 -31.885 1.00 91.56 145 LYS A O 1
ATOM 1139 N N . SER A 1 146 ? 12.538 4.247 -33.267 1.00 91.81 146 SER A N 1
ATOM 1140 C CA . SER A 1 146 ? 11.734 3.224 -32.582 1.00 91.81 146 SER A CA 1
ATOM 1141 C C . SER A 1 146 ? 12.225 3.001 -31.151 1.00 91.81 146 SER A C 1
ATOM 1143 O O . SER A 1 146 ? 11.416 2.971 -30.224 1.00 91.81 146 SER A O 1
ATOM 1145 N N . TYR A 1 147 ? 13.544 2.975 -30.954 1.00 93.00 147 TYR A N 1
ATOM 1146 C CA . TYR A 1 147 ? 14.182 2.919 -29.644 1.00 93.00 147 TYR A CA 1
ATOM 1147 C C . TYR A 1 147 ? 13.733 4.057 -28.709 1.00 93.00 147 TYR A C 1
ATOM 1149 O O . TYR A 1 147 ? 13.285 3.802 -27.590 1.00 9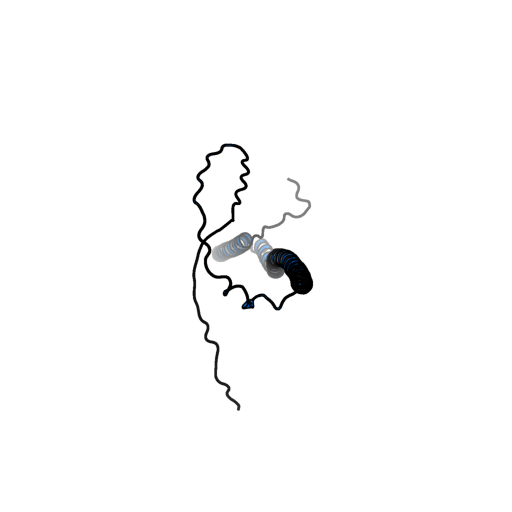3.00 147 TYR A O 1
ATOM 1157 N N . GLN A 1 148 ? 13.787 5.312 -29.176 1.00 91.69 148 GLN A N 1
ATOM 1158 C CA . GLN A 1 148 ? 13.327 6.475 -28.401 1.00 91.69 148 GLN A CA 1
ATOM 1159 C C . GLN A 1 148 ? 11.835 6.376 -28.050 1.00 91.69 148 GLN A C 1
ATOM 1161 O O . GLN A 1 148 ? 11.431 6.759 -26.952 1.00 91.69 148 GLN A O 1
ATOM 1166 N N . GLY A 1 149 ? 11.020 5.835 -28.963 1.00 94.50 149 GLY A N 1
ATOM 1167 C CA . GLY A 1 149 ? 9.602 5.569 -28.724 1.00 94.50 149 GLY A CA 1
ATOM 1168 C C . GLY A 1 149 ? 9.379 4.588 -27.572 1.00 94.50 149 GLY A C 1
ATOM 1169 O O . GLY A 1 149 ? 8.646 4.903 -26.637 1.00 94.50 149 GLY A O 1
ATOM 1170 N N . VAL A 1 150 ? 10.066 3.441 -27.594 1.00 94.38 150 VAL A N 1
ATOM 1171 C CA . VAL A 1 150 ? 9.984 2.429 -26.525 1.00 94.38 150 VAL A CA 1
ATOM 1172 C C . VAL A 1 150 ? 10.469 2.995 -25.189 1.00 94.38 150 VAL A C 1
ATOM 1174 O O . VAL A 1 150 ? 9.796 2.824 -24.173 1.00 94.38 150 VAL A O 1
ATOM 1177 N N . TYR A 1 151 ? 11.589 3.728 -25.186 1.00 93.12 151 TYR A N 1
ATOM 1178 C CA . TYR A 1 151 ? 12.106 4.378 -23.980 1.00 93.12 151 TYR A CA 1
ATOM 1179 C C . TYR A 1 151 ? 11.097 5.365 -23.379 1.00 93.12 151 TYR A C 1
ATOM 1181 O O . TYR A 1 151 ? 10.846 5.354 -22.175 1.00 93.12 151 TYR A O 1
ATOM 1189 N N . LYS A 1 152 ? 10.454 6.186 -24.217 1.00 93.06 152 LYS A N 1
ATOM 1190 C CA . LYS A 1 152 ? 9.408 7.110 -23.770 1.00 93.06 152 LYS A CA 1
ATOM 1191 C C . LYS A 1 152 ? 8.235 6.365 -23.128 1.00 93.06 152 LYS A C 1
ATOM 1193 O O . LYS A 1 152 ? 7.814 6.736 -22.036 1.00 93.06 152 LYS A O 1
ATOM 1198 N 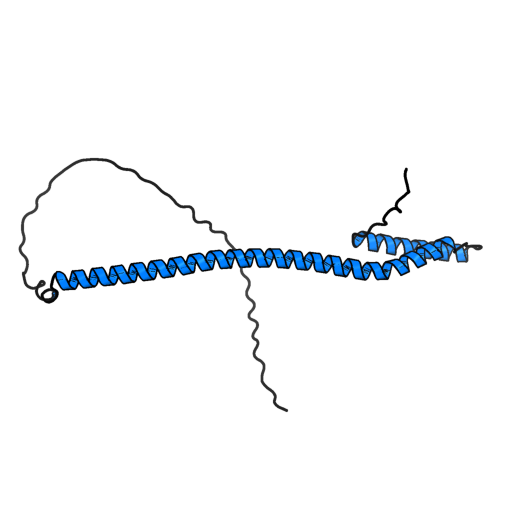N . THR A 1 153 ? 7.741 5.300 -23.760 1.00 94.44 153 THR A N 1
ATOM 1199 C CA . THR A 1 153 ? 6.648 4.484 -23.208 1.00 94.44 153 THR A CA 1
ATOM 1200 C C . THR A 1 153 ? 7.018 3.852 -21.865 1.00 94.44 153 THR A C 1
ATOM 1202 O O . THR A 1 153 ? 6.175 3.801 -20.967 1.00 94.44 153 THR A O 1
ATOM 1205 N N . LEU A 1 154 ? 8.269 3.412 -21.695 1.00 92.06 154 LEU A N 1
ATOM 1206 C CA . LEU A 1 154 ? 8.778 2.905 -20.420 1.00 92.06 154 LEU A CA 1
ATOM 1207 C C . LEU A 1 154 ? 8.732 3.988 -19.332 1.00 92.06 154 LEU A C 1
ATOM 1209 O O . LEU A 1 154 ? 8.145 3.771 -18.273 1.00 92.06 154 LEU A O 1
ATOM 1213 N N . VAL A 1 155 ? 9.287 5.172 -19.609 1.00 90.81 155 VAL A N 1
ATOM 1214 C CA . VAL A 1 155 ? 9.307 6.298 -18.660 1.00 90.81 155 VAL A CA 1
ATOM 1215 C C . VAL A 1 155 ? 7.892 6.749 -18.294 1.00 90.81 155 VAL A C 1
ATOM 1217 O O . VAL A 1 155 ? 7.595 6.969 -17.121 1.00 90.81 155 VAL A O 1
ATOM 1220 N N . ASP A 1 156 ? 6.994 6.854 -19.270 1.00 93.00 156 ASP A N 1
ATOM 1221 C CA . ASP A 1 156 ? 5.605 7.247 -19.025 1.00 93.00 156 ASP A CA 1
ATOM 1222 C C . ASP A 1 156 ? 4.846 6.180 -18.211 1.00 93.00 156 ASP A C 1
ATOM 1224 O O . ASP A 1 156 ? 4.023 6.514 -17.355 1.00 93.00 156 ASP A O 1
ATOM 1228 N N . SER A 1 157 ? 5.177 4.896 -18.393 1.00 92.12 157 SER A N 1
ATOM 1229 C CA . SER A 1 157 ? 4.631 3.807 -17.573 1.00 92.12 157 SER A CA 1
ATOM 1230 C C . SER A 1 157 ? 5.094 3.896 -16.116 1.00 92.12 157 SER A C 1
ATOM 1232 O O . SER A 1 157 ? 4.276 3.729 -15.212 1.00 92.12 157 SER A O 1
ATOM 1234 N N . LEU A 1 158 ? 6.370 4.215 -15.876 1.00 90.44 158 LEU A N 1
ATOM 1235 C CA . LEU A 1 158 ? 6.915 4.424 -14.530 1.00 90.44 158 LEU A CA 1
ATOM 1236 C C . LEU A 1 158 ? 6.287 5.648 -13.843 1.00 90.44 158 LEU A C 1
ATOM 1238 O O . LEU A 1 158 ? 5.913 5.564 -12.674 1.00 90.44 158 LEU A O 1
ATOM 1242 N N . LYS A 1 159 ? 6.053 6.741 -14.582 1.00 91.00 159 LYS A N 1
ATOM 1243 C CA . LYS A 1 159 ? 5.312 7.912 -14.074 1.00 91.00 159 LYS A CA 1
ATOM 1244 C C . LYS A 1 159 ? 3.895 7.563 -13.641 1.00 91.00 159 LYS A C 1
ATOM 1246 O O . LYS A 1 159 ? 3.457 7.997 -12.580 1.00 91.00 159 LYS A O 1
ATOM 1251 N N . ARG A 1 160 ? 3.182 6.748 -14.424 1.00 92.06 160 ARG A N 1
ATOM 1252 C CA . ARG A 1 160 ? 1.835 6.276 -14.064 1.00 92.06 160 ARG A CA 1
ATOM 1253 C C . ARG A 1 160 ? 1.836 5.385 -12.815 1.00 92.06 160 ARG A C 1
ATOM 1255 O O . ARG A 1 160 ? 0.837 5.346 -12.107 1.00 92.06 160 ARG A O 1
ATOM 1262 N N . LEU A 1 161 ? 2.948 4.707 -12.527 1.00 89.38 161 LEU A N 1
ATOM 1263 C CA . LEU A 1 161 ? 3.163 3.962 -11.281 1.00 89.38 161 LEU A CA 1
ATOM 1264 C C . LEU A 1 161 ? 3.567 4.862 -10.095 1.00 89.38 161 LEU A C 1
ATOM 1266 O O . LEU A 1 161 ? 3.813 4.346 -9.008 1.00 89.38 161 LEU A O 1
ATOM 1270 N N . GLY A 1 162 ? 3.617 6.187 -10.282 1.00 87.94 162 GLY A N 1
ATOM 1271 C CA . GLY A 1 162 ? 3.964 7.161 -9.243 1.00 87.94 162 GLY A CA 1
ATOM 1272 C C . GLY A 1 162 ? 5.465 7.413 -9.091 1.00 87.94 162 GLY A C 1
ATOM 1273 O O . GLY A 1 162 ? 5.880 8.052 -8.129 1.00 87.94 162 GLY A O 1
ATOM 1274 N N . VAL A 1 163 ? 6.292 6.930 -10.022 1.00 89.12 163 VAL A N 1
ATOM 1275 C CA . VAL A 1 163 ? 7.752 7.075 -9.966 1.00 89.12 163 VAL A CA 1
ATOM 1276 C C . VAL A 1 163 ? 8.193 8.253 -10.817 1.00 89.12 163 VAL A C 1
ATOM 1278 O O . VAL A 1 163 ? 7.802 8.382 -11.975 1.00 89.12 163 VAL A O 1
ATOM 1281 N N . SER A 1 164 ? 9.058 9.099 -10.267 1.00 85.38 164 SER A N 1
ATOM 1282 C CA . SER A 1 164 ? 9.700 10.179 -11.014 1.00 85.38 164 SER A CA 1
ATOM 1283 C C . SER A 1 164 ? 11.218 10.097 -10.872 1.00 85.38 164 SER A C 1
ATOM 1285 O O . SER A 1 164 ? 11.696 9.699 -9.808 1.00 85.38 164 SER A O 1
ATOM 1287 N N . PRO A 1 165 ? 11.986 10.475 -11.911 1.00 82.81 165 PRO A N 1
ATOM 1288 C CA . PRO A 1 165 ? 13.434 10.576 -11.803 1.00 82.81 165 PRO A CA 1
ATOM 1289 C C . PRO A 1 165 ? 13.813 11.562 -10.696 1.00 82.81 165 PRO A C 1
ATOM 1291 O O . PRO A 1 165 ? 13.307 12.686 -10.660 1.00 82.81 165 PRO A O 1
ATOM 1294 N N . MET A 1 166 ? 14.710 11.148 -9.808 1.00 83.75 166 MET A N 1
ATOM 1295 C CA . MET A 1 166 ? 15.282 12.030 -8.795 1.00 83.75 166 MET A CA 1
ATOM 1296 C C . MET A 1 166 ? 16.470 12.785 -9.401 1.00 83.75 166 MET A C 1
ATOM 1298 O O . MET A 1 166 ? 17.257 12.207 -10.151 1.00 83.75 166 MET A O 1
ATOM 1302 N N . ARG A 1 167 ? 16.607 14.083 -9.106 1.00 77.62 167 ARG A N 1
ATOM 1303 C CA . ARG A 1 167 ? 17.812 14.827 -9.500 1.00 77.62 167 ARG A CA 1
ATOM 1304 C C . ARG A 1 167 ? 19.001 14.369 -8.648 1.00 77.62 167 ARG A C 1
ATOM 1306 O O . ARG A 1 167 ? 18.819 14.182 -7.447 1.00 77.62 167 ARG A O 1
ATOM 1313 N N . PRO A 1 168 ? 20.204 14.231 -9.226 1.00 72.81 168 PRO A N 1
ATOM 1314 C CA . PRO A 1 168 ? 21.399 13.960 -8.441 1.00 72.81 168 PRO A CA 1
ATOM 1315 C C . PRO A 1 168 ? 21.716 15.152 -7.524 1.00 72.81 168 PRO A C 1
ATOM 1317 O O . PRO A 1 168 ? 21.706 16.310 -7.966 1.00 72.81 168 PRO A O 1
ATOM 1320 N N . GLU A 1 169 ? 21.995 14.848 -6.254 1.00 50.00 169 GLU A N 1
ATOM 1321 C CA . GLU A 1 169 ? 22.479 15.795 -5.243 1.00 50.00 169 GLU A CA 1
ATOM 1322 C C . GLU A 1 169 ? 23.706 16.546 -5.792 1.00 50.00 169 GLU A C 1
ATOM 1324 O O . GLU A 1 169 ? 24.708 15.930 -6.154 1.00 50.00 169 GLU A O 1
ATOM 1329 N N . GLY A 1 170 ? 23.609 17.876 -5.910 1.00 61.69 170 GLY A N 1
ATOM 1330 C CA . GLY A 1 170 ? 24.670 18.743 -6.454 1.00 61.69 170 GLY A CA 1
ATOM 1331 C C . GLY A 1 170 ? 24.345 19.463 -7.770 1.00 61.69 170 GLY A C 1
ATOM 1332 O O . GLY A 1 170 ? 25.140 20.279 -8.226 1.00 61.69 170 GLY A O 1
ATOM 1333 N N . SER A 1 171 ? 23.174 19.231 -8.369 1.00 52.88 171 SER A N 1
ATOM 1334 C CA . SER A 1 171 ? 22.688 20.027 -9.507 1.00 52.88 171 SER A CA 1
ATOM 1335 C C . SER A 1 171 ? 21.963 21.299 -9.032 1.00 52.88 171 SER A C 1
ATOM 1337 O O . SER A 1 171 ? 20.734 21.370 -9.003 1.00 52.88 171 SER A O 1
ATOM 1339 N N . THR A 1 172 ? 22.730 22.309 -8.609 1.00 56.97 172 THR A N 1
ATOM 1340 C CA . THR A 1 172 ? 22.222 23.679 -8.420 1.00 56.97 172 THR A CA 1
ATOM 1341 C C . THR A 1 172 ? 21.969 24.337 -9.778 1.00 56.97 172 THR A C 1
ATOM 1343 O O . THR A 1 172 ? 22.773 24.146 -10.685 1.00 56.97 172 THR A O 1
ATOM 1346 N N . LEU A 1 173 ? 20.838 25.053 -9.860 1.00 49.44 173 LEU A N 1
ATOM 1347 C CA . LEU A 1 173 ? 20.286 25.857 -10.969 1.00 49.44 173 LEU A CA 1
ATOM 1348 C C . LEU A 1 173 ? 21.228 26.207 -12.131 1.00 49.44 173 LEU A C 1
ATOM 1350 O O . LEU A 1 173 ? 22.291 26.812 -11.874 1.00 49.44 173 LEU A O 1
#

Foldseek 3Di:
DDDDDDDDDDDDDDDDDDDDDDDDDDDDDDDDDDDDDDDDDDDDDDPPVPVVVPPADPVNVVVVVVVVVVVVVVVVVVVVVVVVVVVVVVVVVVVVVVVVVVVVVVVVVVVLVVVVVVCVVVLVVLVVVLVVQDDPDPVSVVVNVVSVVVNVVVQVVCVVVVDDDDDPPPPDD

Radius of gyration: 42.05 Å; chains: 1; bounding box: 97×70×100 Å

Secondary structure (DSSP, 8-state):
----------------------------------------------TTTTSSSTT--HHHHHHHHHHHHHHHHHHHHHHHHHHHHHHHHHHHHHHHHHHHHHHHHHHHHHHHHHHHHHHHHHHHHHHHHHHH----SHHHHHHHHHHHHHHHHHHHHHHHTT--PPPPTT---

Organism: Microcystis aeruginosa (strain PCC 7806) (NCBI:txid267872)

Sequence (173 aa):
MSAEPNTSAIFDENQESSSNSPESPTNESEASVTDEAKTVTDKAASSEEFSFLGGMTIDTLQEEIDTLKQQLEEQTQQVDAYKKRYITLAAEFDNFRKRTAKEKEELETKIKGKTLMEILGVVDNFERARTQIKPANDGEMGIHKSYQGVYKTLVDSLKRLGVSPMRPEGSTL

pLDDT: mean 73.88, std 26.05, range [26.88, 98.19]